Protein AF-C3Z2H7-F1 (afdb_monomer_lite)

InterPro domains:
  IPR001478 PDZ domain [PF00595] (4-50)
  IPR001478 PDZ domain [PS50106] (1-66)
  IPR001478 PDZ domain [SM00228] (10-80)
  IPR036034 PDZ superfamily [G3DSA:2.30.42.10] (1-80)
  IPR036034 PDZ superfamily [SSF50156] (4-75)
  IPR052082 Peripheral myelin sheath structural protein [PTHR23348] (2-80)

Structure (mmCIF, N/CA/C/O backbone):
data_AF-C3Z2H7-F1
#
_entry.id   AF-C3Z2H7-F1
#
loop_
_atom_site.group_PDB
_atom_site.id
_atom_site.type_symbol
_atom_site.label_atom_id
_atom_site.label_alt_id
_atom_site.label_comp_id
_atom_site.label_asym_id
_atom_site.label_entity_id
_atom_site.label_seq_id
_atom_site.pdbx_PDB_ins_code
_atom_site.Cartn_x
_atom_site.Cartn_y
_atom_site.Cartn_z
_atom_site.occupancy
_atom_site.B_iso_or_equiv
_atom_site.auth_seq_id
_atom_site.auth_comp_id
_atom_site.auth_asym_id
_atom_site.auth_atom_id
_atom_site.pdbx_PDB_model_num
ATOM 1 N N . VAL A 1 1 ? -8.382 -4.433 -4.022 1.00 67.75 1 VAL A N 1
ATOM 2 C CA . VAL A 1 1 ? -8.937 -5.596 -3.287 1.00 67.75 1 VAL A CA 1
ATOM 3 C C . VAL A 1 1 ? -9.100 -5.188 -1.834 1.00 67.75 1 VAL A C 1
ATOM 5 O O . VAL A 1 1 ? -8.189 -4.546 -1.331 1.00 67.75 1 VAL A O 1
ATOM 8 N N . LEU A 1 2 ? -10.236 -5.478 -1.195 1.00 69.69 2 LEU A N 1
ATOM 9 C CA . LEU A 1 2 ? -10.373 -5.359 0.261 1.00 69.69 2 LEU A CA 1
ATOM 10 C C . LEU A 1 2 ? -10.092 -6.737 0.850 1.00 69.69 2 LEU A C 1
ATOM 12 O O . LEU A 1 2 ? -10.667 -7.718 0.382 1.00 69.69 2 LEU A O 1
ATOM 16 N N . LEU A 1 3 ? -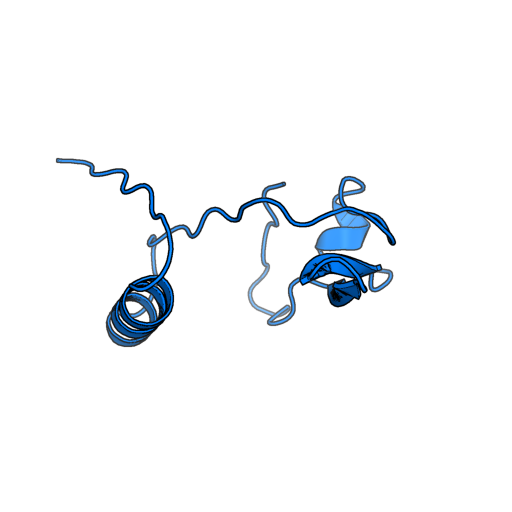9.150 -6.806 1.786 1.00 69.88 3 LEU A N 1
ATOM 17 C CA . LEU A 1 3 ? -8.808 -8.037 2.485 1.00 69.88 3 LEU A CA 1
ATOM 18 C C . LEU A 1 3 ? -9.496 -7.993 3.843 1.00 69.88 3 LEU A C 1
ATOM 20 O O . LEU A 1 3 ? -9.141 -7.165 4.680 1.00 69.88 3 LEU A O 1
ATOM 24 N N . ASP A 1 4 ? -10.469 -8.876 4.047 1.00 61.25 4 ASP A N 1
ATOM 25 C CA . ASP A 1 4 ? -11.080 -9.071 5.357 1.00 61.25 4 ASP A CA 1
ATOM 26 C C . ASP A 1 4 ? -10.050 -9.752 6.264 1.00 61.25 4 ASP A C 1
ATOM 28 O O . ASP A 1 4 ? -9.824 -10.964 6.187 1.00 61.25 4 ASP A O 1
ATOM 32 N N . LYS A 1 5 ? -9.368 -8.958 7.094 1.00 58.94 5 LYS A N 1
ATOM 33 C CA . LYS A 1 5 ? -8.507 -9.489 8.151 1.00 58.94 5 LYS A CA 1
ATOM 34 C C . LYS A 1 5 ? -9.394 -10.025 9.272 1.00 58.94 5 LYS A C 1
ATOM 36 O O . LYS A 1 5 ? -10.145 -9.272 9.883 1.00 58.94 5 LYS A O 1
ATOM 41 N N . LYS A 1 6 ? -9.289 -11.324 9.555 1.00 53.69 6 LYS A N 1
ATOM 42 C CA . LYS A 1 6 ? -9.682 -11.870 10.861 1.00 53.69 6 LYS A CA 1
ATOM 43 C C . LYS A 1 6 ? -8.526 -11.651 11.839 1.00 53.69 6 LYS A C 1
ATOM 45 O O . LYS A 1 6 ? -7.374 -11.678 11.414 1.00 53.69 6 LYS A O 1
ATOM 50 N N . GLU A 1 7 ? -8.841 -11.450 13.117 1.00 51.50 7 GLU A N 1
ATOM 51 C CA . GLU A 1 7 ? -7.905 -11.046 14.186 1.00 51.50 7 GLU A CA 1
ATOM 52 C C . GLU A 1 7 ? -6.642 -11.924 14.334 1.00 51.50 7 GLU A C 1
ATOM 54 O O . GLU A 1 7 ? -5.652 -11.462 14.890 1.00 51.50 7 GLU A O 1
ATOM 59 N N . GLU A 1 8 ? -6.617 -13.146 13.7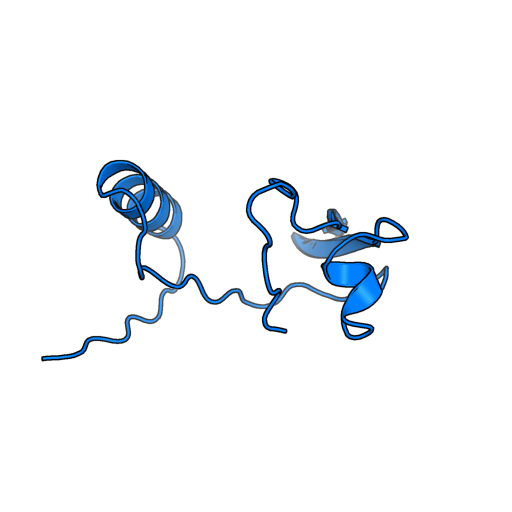91 1.00 49.28 8 GLU A N 1
ATOM 60 C CA . GLU A 1 8 ? -5.447 -14.039 13.846 1.00 49.28 8 GLU A CA 1
ATOM 61 C C . GLU A 1 8 ? -4.423 -13.863 12.709 1.00 49.28 8 GLU A C 1
ATOM 63 O O . GLU A 1 8 ? -3.285 -14.311 12.850 1.00 49.28 8 GLU A O 1
ATOM 68 N N . ASP A 1 9 ? -4.765 -13.216 11.588 1.00 53.38 9 ASP A N 1
ATOM 69 C CA . ASP A 1 9 ? -3.865 -13.138 10.426 1.00 53.38 9 ASP A CA 1
ATOM 70 C C . ASP A 1 9 ? -3.187 -11.758 10.349 1.00 53.38 9 ASP A C 1
ATOM 72 O O . ASP A 1 9 ? -3.644 -10.818 9.689 1.00 53.38 9 ASP A O 1
ATOM 76 N N . GLN A 1 10 ? -2.061 -11.616 11.059 1.00 57.44 10 GLN A N 1
ATOM 77 C CA . GLN A 1 10 ? -1.255 -10.386 11.027 1.00 57.44 10 GLN A CA 1
ATOM 78 C C . GLN A 1 10 ? -0.632 -10.123 9.643 1.00 57.44 10 GLN A C 1
ATOM 80 O O . GLN A 1 10 ? -0.302 -8.978 9.320 1.00 57.44 10 GLN A O 1
ATOM 85 N N . SER A 1 11 ? -0.531 -11.149 8.792 1.00 68.38 11 SER A N 1
ATOM 86 C CA . SER A 1 11 ? 0.026 -11.056 7.442 1.00 68.38 11 SER A CA 1
ATOM 87 C C . SER A 1 11 ? -1.072 -10.884 6.388 1.00 68.38 11 SER A C 1
ATOM 89 O O . SER A 1 11 ? -2.098 -11.556 6.408 1.00 68.38 11 SER A O 1
ATOM 91 N N . SER A 1 12 ? -0.843 -10.009 5.407 1.00 72.75 12 SER A N 1
ATOM 92 C CA . SER A 1 12 ? -1.704 -9.857 4.225 1.00 72.75 12 SER A CA 1
ATOM 93 C C . SER A 1 12 ? -1.747 -11.111 3.334 1.00 72.75 12 SER A C 1
ATOM 95 O O . SER A 1 12 ? -2.591 -11.200 2.440 1.00 72.75 12 SER A O 1
ATOM 97 N N . GLY A 1 13 ? -0.879 -12.095 3.592 1.00 86.44 13 GLY A N 1
ATOM 98 C CA . GLY A 1 13 ? -0.837 -13.367 2.875 1.00 86.44 13 GLY A CA 1
ATOM 99 C C . GLY A 1 13 ? -0.171 -13.276 1.505 1.00 86.44 13 GLY A C 1
ATOM 100 O O . GLY A 1 13 ? -0.450 -14.114 0.657 1.00 86.44 13 GLY A O 1
ATOM 101 N N . PHE A 1 14 ? 0.669 -12.268 1.273 1.00 90.75 14 PHE A N 1
ATOM 102 C CA . PHE A 1 14 ? 1.495 -12.141 0.074 1.00 90.75 14 PHE A CA 1
ATOM 103 C C . PHE A 1 14 ? 2.803 -11.415 0.396 1.00 90.75 14 PHE A C 1
ATOM 105 O O . PHE A 1 14 ? 2.837 -10.598 1.322 1.00 90.75 14 PHE A O 1
ATOM 112 N N . ASN A 1 15 ? 3.840 -11.667 -0.399 1.00 91.50 15 ASN A N 1
ATOM 113 C CA . ASN A 1 15 ? 5.107 -10.937 -0.358 1.00 91.50 15 ASN A CA 1
ATOM 114 C C . ASN A 1 15 ? 5.241 -10.006 -1.567 1.00 91.50 15 ASN A C 1
ATOM 116 O O . ASN A 1 15 ? 4.579 -10.188 -2.592 1.00 91.50 15 ASN A O 1
ATOM 120 N N . ILE A 1 16 ? 6.109 -8.999 -1.453 1.00 94.38 16 ILE A N 1
ATOM 121 C CA . ILE A 1 16 ? 6.395 -8.050 -2.533 1.00 94.38 16 ILE A CA 1
ATOM 122 C C . ILE A 1 16 ? 7.865 -8.101 -2.941 1.00 94.38 16 ILE A C 1
ATOM 124 O O . ILE A 1 16 ? 8.745 -8.310 -2.110 1.00 94.38 16 ILE A O 1
ATOM 128 N N . MET A 1 17 ? 8.126 -7.826 -4.214 1.00 95.44 17 MET A N 1
ATOM 129 C CA . MET A 1 17 ? 9.461 -7.672 -4.782 1.00 95.44 17 MET A CA 1
ATOM 130 C C . MET A 1 17 ? 9.592 -6.336 -5.515 1.00 95.44 17 MET A C 1
ATOM 132 O O . MET A 1 17 ? 8.620 -5.782 -6.036 1.00 95.44 17 MET A O 1
ATOM 136 N N . LYS A 1 18 ? 10.823 -5.827 -5.584 1.00 95.62 18 LYS A N 1
ATOM 137 C CA . LYS A 1 18 ? 11.181 -4.680 -6.420 1.00 95.62 18 LYS A CA 1
ATOM 138 C C . LYS A 1 18 ? 11.680 -5.196 -7.769 1.00 95.62 18 LYS A C 1
ATOM 140 O O . LYS A 1 18 ? 12.641 -5.955 -7.804 1.00 95.62 18 LYS A O 1
ATOM 145 N N . GLY A 1 19 ? 11.035 -4.786 -8.857 1.00 91.75 19 GLY A N 1
ATOM 146 C CA . GLY A 1 19 ? 11.490 -5.085 -10.215 1.00 91.75 19 GLY A CA 1
ATOM 147 C C . GLY A 1 19 ? 12.610 -4.149 -10.682 1.00 91.75 19 GLY A C 1
ATOM 148 O O . GLY A 1 19 ? 12.830 -3.080 -10.106 1.00 91.75 19 GLY A O 1
ATOM 149 N N . ASP A 1 20 ? 13.271 -4.516 -11.780 1.00 88.50 20 ASP A N 1
ATOM 150 C CA . ASP A 1 20 ? 14.441 -3.800 -12.327 1.00 88.50 20 ASP A CA 1
ATOM 151 C C . ASP A 1 20 ? 14.136 -2.359 -12.761 1.00 88.50 20 ASP A C 1
ATOM 153 O O . ASP A 1 20 ? 14.993 -1.480 -12.736 1.00 88.50 20 ASP A O 1
ATOM 157 N N . ASN A 1 21 ? 12.879 -2.086 -13.107 1.00 90.69 21 ASN A N 1
ATOM 158 C CA . ASN A 1 21 ? 12.382 -0.751 -13.447 1.00 90.69 21 ASN A CA 1
ATOM 159 C C . ASN A 1 21 ? 11.989 0.091 -12.216 1.00 90.69 21 ASN A C 1
ATOM 161 O O . ASN A 1 21 ? 11.362 1.140 -12.364 1.00 90.69 21 ASN A O 1
ATOM 165 N N . GLY A 1 22 ? 12.297 -0.381 -11.004 1.00 89.50 22 GLY A N 1
ATOM 166 C CA . GLY A 1 22 ? 11.956 0.278 -9.744 1.00 89.50 22 GLY A CA 1
ATOM 167 C C . GLY A 1 22 ? 10.490 0.146 -9.321 1.00 89.50 22 GLY A C 1
ATOM 168 O O . GLY A 1 22 ? 10.124 0.695 -8.283 1.00 89.50 22 GLY A O 1
ATOM 169 N N . LYS A 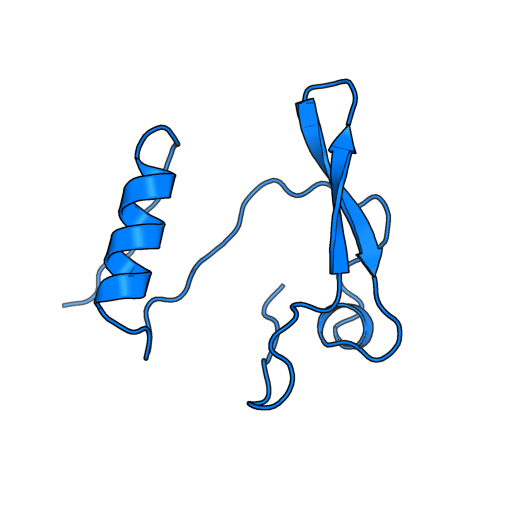1 23 ? 9.654 -0.570 -10.083 1.00 94.50 23 LYS A N 1
ATOM 170 C CA . LYS A 1 23 ? 8.252 -0.831 -9.726 1.00 94.50 23 LYS A CA 1
ATOM 171 C C . LYS A 1 23 ? 8.148 -1.966 -8.706 1.00 94.50 23 LYS A C 1
ATOM 173 O O . LYS A 1 23 ? 9.060 -2.778 -8.564 1.00 94.50 23 LYS A O 1
ATOM 178 N N . ILE A 1 24 ? 7.021 -2.016 -8.005 1.00 96.06 24 ILE A N 1
ATOM 179 C CA . ILE A 1 24 ? 6.744 -3.006 -6.962 1.00 96.06 24 ILE A CA 1
ATOM 180 C C . ILE A 1 24 ? 5.758 -4.035 -7.511 1.00 96.06 24 ILE A C 1
ATOM 182 O O . ILE A 1 24 ? 4.755 -3.661 -8.123 1.00 96.06 24 ILE A O 1
ATOM 186 N N . PHE A 1 25 ? 6.041 -5.313 -7.280 1.00 96.00 25 PHE A N 1
ATOM 187 C CA . PHE A 1 25 ? 5.227 -6.437 -7.736 1.00 96.00 25 PHE A CA 1
ATOM 188 C C . PHE A 1 25 ? 4.943 -7.403 -6.592 1.00 96.00 25 PHE A C 1
ATOM 190 O O . PHE A 1 25 ? 5.712 -7.473 -5.633 1.00 96.00 25 PHE A O 1
ATOM 197 N N . ILE A 1 26 ? 3.857 -8.159 -6.706 1.00 95.56 26 ILE A N 1
ATOM 198 C CA . ILE A 1 26 ? 3.579 -9.302 -5.841 1.00 95.56 26 ILE A CA 1
ATOM 199 C C . ILE A 1 26 ? 4.525 -10.435 -6.234 1.00 95.56 26 ILE A C 1
ATOM 201 O O . ILE A 1 26 ? 4.560 -10.835 -7.397 1.00 95.56 26 ILE A O 1
ATOM 205 N N . GLN A 1 27 ? 5.314 -10.914 -5.276 1.00 94.12 27 GLN A N 1
ATOM 206 C CA . GLN A 1 27 ? 6.276 -11.990 -5.505 1.00 94.12 27 GLN A CA 1
ATOM 207 C C . GLN A 1 27 ? 5.601 -13.357 -5.419 1.00 94.12 27 GLN A C 1
ATOM 209 O O . GLN A 1 27 ? 5.705 -14.151 -6.346 1.00 94.12 27 GLN A O 1
ATOM 214 N N . ASP A 1 28 ? 4.914 -13.603 -4.307 1.00 93.19 28 ASP A N 1
ATOM 215 C CA . ASP A 1 28 ? 4.178 -14.833 -4.051 1.00 93.19 28 ASP A CA 1
ATOM 216 C C . ASP A 1 28 ? 2.946 -14.550 -3.189 1.00 93.19 28 ASP A C 1
ATOM 218 O O . ASP A 1 28 ? 2.960 -13.681 -2.305 1.00 93.19 28 ASP A O 1
ATOM 222 N N . VAL A 1 29 ? 1.874 -15.290 -3.454 1.00 92.06 29 VAL A N 1
ATOM 223 C CA . VAL A 1 29 ? 0.642 -15.285 -2.669 1.00 92.06 29 VAL A CA 1
ATOM 224 C C . VAL A 1 29 ? 0.554 -16.576 -1.855 1.00 92.06 29 VAL A C 1
ATOM 226 O O . VAL A 1 29 ? 0.424 -17.682 -2.384 1.00 92.06 29 VAL A O 1
ATOM 229 N N . ARG A 1 30 ? 0.562 -16.441 -0.527 1.00 90.50 30 ARG A N 1
ATOM 230 C CA . ARG A 1 30 ? 0.521 -17.568 0.408 1.00 90.50 30 ARG A CA 1
ATOM 231 C C . ARG A 1 30 ? -0.805 -18.316 0.300 1.00 90.50 30 ARG A C 1
ATOM 233 O O . ARG A 1 30 ? -1.867 -17.779 0.629 1.00 90.50 30 ARG A O 1
ATOM 240 N N . GLN A 1 31 ? -0.728 -19.597 -0.053 1.00 87.94 31 GLN A N 1
ATOM 241 C CA . GLN A 1 31 ? -1.890 -20.478 -0.126 1.00 87.94 31 GLN A CA 1
ATOM 242 C C . GLN A 1 31 ? -2.658 -20.514 1.205 1.00 87.94 31 GLN A C 1
ATOM 244 O O . GLN A 1 31 ? -2.078 -20.648 2.283 1.00 87.94 31 GLN A O 1
ATOM 249 N N . GLY A 1 32 ? -3.982 -20.371 1.128 1.00 85.56 32 GLY A N 1
ATOM 250 C CA . GLY A 1 32 ? -4.865 -20.329 2.298 1.00 85.56 32 GLY A CA 1
ATOM 251 C C . GLY A 1 32 ? -4.900 -18.987 3.046 1.00 85.56 32 GLY A C 1
ATOM 252 O O . GLY A 1 32 ? -5.764 -18.818 3.914 1.00 85.56 32 GLY A O 1
ATOM 253 N N . GLY A 1 33 ? -4.034 -18.029 2.700 1.00 85.94 33 GLY A N 1
ATOM 254 C CA . GLY A 1 33 ? -4.037 -16.678 3.264 1.00 85.94 33 GLY A CA 1
ATOM 255 C C . GLY A 1 33 ? -5.168 -15.788 2.722 1.00 85.94 33 GLY A C 1
ATOM 256 O O . GLY A 1 33 ? -5.866 -16.175 1.776 1.00 85.94 33 GLY A O 1
ATOM 257 N N . PRO A 1 34 ? -5.361 -14.579 3.282 1.00 86.94 34 PRO A N 1
ATOM 258 C CA . PRO A 1 34 ? -6.440 -13.672 2.882 1.00 86.94 34 PRO A CA 1
ATOM 259 C C . PRO A 1 34 ? -6.363 -13.265 1.405 1.00 86.94 34 PRO A C 1
ATOM 261 O O . PRO A 1 34 ? -7.374 -13.279 0.704 1.00 86.94 34 PRO A O 1
ATOM 264 N N . ALA A 1 35 ? -5.161 -12.961 0.905 1.00 88.12 35 ALA A N 1
ATOM 265 C CA . ALA A 1 35 ? -4.948 -12.616 -0.499 1.00 88.1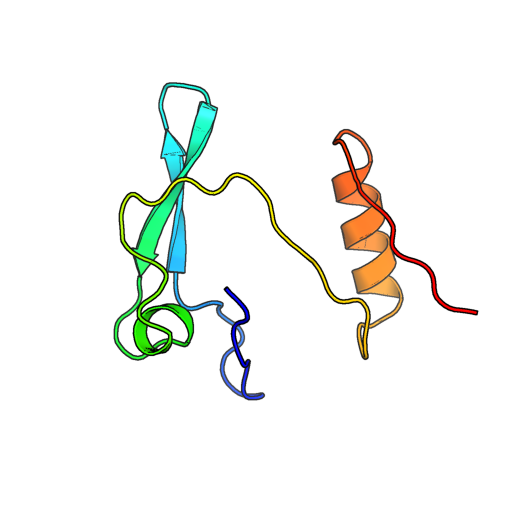2 35 ALA A CA 1
ATOM 266 C C . ALA A 1 35 ? -5.269 -13.775 -1.450 1.00 88.12 35 ALA A C 1
ATOM 268 O O . ALA A 1 35 ? -5.990 -13.562 -2.425 1.00 88.12 35 ALA A O 1
ATOM 269 N N . TRP A 1 36 ? -4.848 -15.000 -1.117 1.00 87.88 36 TRP A N 1
ATOM 270 C CA . TRP A 1 36 ? -5.183 -16.197 -1.894 1.00 87.88 36 TRP A CA 1
ATOM 271 C C . TRP A 1 36 ? -6.692 -16.452 -1.923 1.00 87.88 36 TRP A C 1
ATOM 273 O O . TRP A 1 36 ? -7.279 -16.606 -2.990 1.00 87.88 36 TRP A O 1
ATOM 283 N N . LYS A 1 37 ? -7.345 -16.416 -0.751 1.00 87.81 37 LYS A N 1
ATOM 284 C CA . LYS A 1 37 ? -8.800 -16.607 -0.618 1.00 87.81 37 LYS A CA 1
ATOM 285 C C . LYS A 1 37 ? -9.602 -15.552 -1.373 1.00 87.81 37 LYS A C 1
ATOM 287 O O . LYS A 1 37 ? -10.708 -15.837 -1.820 1.00 87.81 37 LYS A O 1
ATOM 292 N N . SER A 1 38 ? -9.057 -14.344 -1.519 1.00 87.31 38 SER A N 1
ATOM 293 C CA . SER A 1 38 ? -9.711 -13.291 -2.291 1.00 87.31 38 SER A CA 1
ATOM 294 C C . SER A 1 38 ? -9.810 -13.623 -3.784 1.00 87.31 38 SER A C 1
ATOM 296 O O . SER A 1 38 ? -10.704 -13.093 -4.443 1.00 87.31 38 SER A O 1
ATOM 298 N N . GLY A 1 39 ? -8.896 -14.448 -4.319 1.00 86.44 39 GLY A N 1
ATOM 299 C CA . GLY A 1 39 ? -8.801 -14.787 -5.745 1.00 86.44 39 GLY A CA 1
ATOM 300 C C . GLY A 1 39 ? -8.527 -13.594 -6.669 1.00 86.44 39 GLY A C 1
ATOM 301 O O . GLY A 1 39 ? -8.733 -13.684 -7.874 1.00 86.44 39 GLY A O 1
ATOM 302 N N . LYS A 1 40 ? -8.142 -12.441 -6.110 1.00 89.19 40 LYS A N 1
ATOM 303 C CA . LYS A 1 40 ? -7.979 -11.172 -6.840 1.00 89.19 40 LYS A CA 1
ATOM 304 C C . LYS A 1 40 ? -6.538 -10.669 -6.872 1.00 89.19 40 LYS A C 1
ATOM 306 O O . LYS A 1 40 ? -6.293 -9.638 -7.487 1.00 89.19 40 LYS A O 1
ATOM 311 N N . ILE A 1 41 ? -5.637 -11.331 -6.155 1.00 91.44 41 ILE A N 1
ATOM 312 C CA . ILE A 1 41 ? -4.216 -11.000 -6.078 1.00 91.44 41 ILE A CA 1
ATOM 313 C C . ILE A 1 41 ? -3.463 -12.236 -6.546 1.00 91.44 41 ILE A C 1
ATOM 315 O O . ILE A 1 41 ? -3.721 -13.327 -6.031 1.00 91.44 41 ILE A O 1
ATOM 319 N N . HIS A 1 42 ? -2.558 -12.052 -7.498 1.00 92.50 42 HIS A N 1
ATOM 320 C CA . HIS A 1 42 ? -1.775 -13.123 -8.097 1.00 92.50 42 HIS A CA 1
ATOM 321 C C . HIS A 1 42 ? -0.297 -12.747 -8.157 1.00 92.50 42 HIS A C 1
ATOM 323 O O . HIS A 1 42 ? 0.078 -11.571 -8.136 1.00 92.50 42 HIS A O 1
ATOM 329 N N . ASP A 1 43 ? 0.542 -13.768 -8.254 1.00 93.69 43 ASP A N 1
ATOM 330 C CA . ASP A 1 43 ? 1.976 -13.611 -8.455 1.00 93.69 43 ASP A CA 1
ATOM 331 C C . ASP A 1 43 ? 2.236 -12.824 -9.750 1.00 93.69 43 ASP A C 1
ATOM 333 O O . ASP A 1 43 ? 1.622 -13.076 -10.790 1.00 93.69 43 ASP A O 1
ATOM 337 N N . GLY A 1 44 ? 3.141 -11.847 -9.684 1.00 94.06 44 GLY A N 1
ATOM 338 C CA . GLY A 1 44 ? 3.469 -10.965 -10.804 1.00 94.06 44 GLY A CA 1
ATOM 339 C C . GLY A 1 44 ? 2.574 -9.729 -10.953 1.00 94.06 44 GLY A C 1
ATOM 340 O O . GLY A 1 44 ? 2.900 -8.859 -11.765 1.00 94.06 44 GLY A O 1
ATOM 341 N N . ASP A 1 45 ? 1.501 -9.585 -10.166 1.00 95.62 45 ASP A N 1
ATOM 342 C CA . ASP A 1 45 ? 0.682 -8.366 -10.181 1.00 95.62 45 ASP A CA 1
ATOM 343 C C . ASP A 1 45 ? 1.513 -7.138 -9.775 1.00 95.62 45 ASP A C 1
ATOM 345 O O . ASP A 1 45 ? 2.269 -7.164 -8.803 1.00 95.62 45 ASP A O 1
ATOM 349 N N . GLN A 1 46 ? 1.359 -6.020 -10.492 1.00 95.81 46 GLN A N 1
ATOM 350 C CA . GLN A 1 46 ? 2.034 -4.770 -10.135 1.00 95.81 46 GLN A CA 1
ATOM 351 C C . GLN A 1 46 ? 1.253 -4.020 -9.044 1.00 95.81 46 GLN A C 1
ATOM 353 O O . GLN A 1 46 ? 0.096 -3.639 -9.240 1.00 95.81 46 GLN A O 1
ATOM 358 N N . LEU A 1 47 ? 1.914 -3.696 -7.931 1.00 94.12 47 LEU A N 1
ATOM 359 C CA . LEU A 1 47 ? 1.355 -2.826 -6.900 1.00 94.12 47 LEU A CA 1
ATOM 360 C C . LEU A 1 47 ? 1.528 -1.356 -7.311 1.00 94.12 47 LEU A C 1
ATOM 362 O O . LEU A 1 47 ? 2.633 -0.815 -7.311 1.00 94.12 47 LEU A O 1
ATOM 366 N N . VAL A 1 48 ? 0.421 -0.710 -7.682 1.00 92.94 48 VAL A N 1
ATOM 367 C CA . VAL A 1 48 ? 0.412 0.689 -8.156 1.00 92.94 48 VAL A CA 1
ATOM 368 C C . VAL A 1 48 ? -0.008 1.666 -7.057 1.00 92.94 48 VAL A C 1
ATOM 370 O O . VAL A 1 48 ? 0.537 2.763 -6.958 1.00 92.94 48 VAL A O 1
ATOM 373 N N . SER A 1 49 ? -0.979 1.286 -6.228 1.00 91.50 49 SER A N 1
ATOM 374 C CA . SER A 1 49 ? -1.475 2.095 -5.115 1.00 91.50 49 SER A CA 1
ATOM 375 C C . SER A 1 49 ? -2.059 1.210 -4.015 1.00 91.50 49 SER A C 1
ATOM 377 O O . SER A 1 49 ? -2.437 0.061 -4.250 1.00 91.50 49 SER A O 1
ATOM 379 N N . VAL A 1 50 ? -2.141 1.757 -2.803 1.00 91.06 50 VAL A N 1
ATOM 380 C CA . VAL A 1 50 ? -2.782 1.121 -1.648 1.00 91.06 50 VAL A CA 1
ATOM 381 C C . VAL A 1 50 ? -3.737 2.114 -0.992 1.00 91.06 50 VAL A C 1
ATOM 383 O O . VAL A 1 50 ? -3.504 3.320 -1.010 1.00 91.06 50 VAL A O 1
ATOM 386 N N . THR A 1 51 ? -4.837 1.614 -0.435 1.00 91.12 51 THR A N 1
ATOM 387 C CA . THR A 1 51 ? -5.749 2.405 0.399 1.00 91.12 51 THR A CA 1
ATOM 388 C C . THR A 1 51 ? -5.620 1.927 1.836 1.00 91.12 51 THR A C 1
ATOM 390 O O . THR A 1 51 ? -5.842 0.750 2.108 1.00 91.12 51 THR A O 1
ATOM 393 N N . VAL A 1 52 ? -5.263 2.838 2.739 1.00 91.00 52 VAL A N 1
ATOM 394 C CA . VAL A 1 52 ? -5.203 2.577 4.181 1.00 91.00 52 VAL A CA 1
ATOM 395 C C . VAL A 1 52 ? -6.471 3.130 4.821 1.00 91.00 52 VAL A C 1
ATOM 397 O O . VAL A 1 52 ? -6.783 4.312 4.670 1.00 91.00 52 VAL A O 1
ATOM 400 N N . TYR A 1 53 ? -7.208 2.273 5.521 1.00 91.44 53 TYR A N 1
ATOM 401 C CA . TYR A 1 53 ? -8.369 2.675 6.308 1.00 91.44 53 TYR A CA 1
ATOM 402 C C . TYR A 1 53 ? -7.915 3.006 7.729 1.00 91.44 53 TYR A C 1
ATOM 404 O O . TYR A 1 53 ? -7.316 2.170 8.391 1.00 91.44 53 TYR A O 1
ATOM 412 N N . PHE A 1 54 ? -8.214 4.220 8.191 1.00 91.69 54 PHE A N 1
ATOM 413 C CA . PHE A 1 54 ? -7.870 4.702 9.536 1.00 91.69 54 PHE A CA 1
ATOM 414 C C . PHE A 1 54 ? -8.986 4.430 10.565 1.00 91.69 54 PHE A C 1
ATOM 416 O O . PHE A 1 54 ? -9.069 5.088 11.596 1.00 91.69 54 PHE A O 1
ATOM 423 N N . THR A 1 55 ? -9.897 3.503 10.271 1.00 90.75 55 THR A N 1
ATOM 424 C CA . THR A 1 55 ? -10.924 3.060 11.222 1.00 90.75 55 THR A CA 1
ATOM 425 C C . THR A 1 55 ? -10.277 2.105 12.222 1.00 90.75 55 THR A C 1
ATOM 427 O O . THR A 1 55 ? -9.572 1.196 11.799 1.00 90.75 55 THR A O 1
ATOM 430 N N . ASP A 1 56 ? -10.479 2.344 13.521 1.00 89.88 56 ASP A N 1
ATOM 431 C CA . ASP A 1 56 ? -9.946 1.534 14.632 1.00 89.88 56 ASP A CA 1
ATOM 432 C C . ASP A 1 56 ? -8.412 1.361 14.652 1.00 89.88 56 ASP A C 1
ATOM 434 O O . ASP A 1 56 ? -7.880 0.476 15.318 1.00 89.88 56 ASP A O 1
ATOM 438 N N . ILE A 1 57 ? -7.677 2.228 13.946 1.00 92.38 57 ILE A N 1
ATOM 439 C CA . ILE A 1 57 ? -6.213 2.265 13.981 1.00 92.38 57 ILE A CA 1
ATOM 440 C C . ILE A 1 57 ? -5.725 2.982 15.248 1.00 92.38 57 ILE A C 1
ATOM 442 O O . ILE A 1 57 ? -6.298 3.995 15.659 1.00 92.38 57 ILE A O 1
ATOM 446 N N . ALA A 1 58 ? -4.637 2.499 15.852 1.00 94.00 58 ALA A N 1
ATOM 447 C CA . ALA A 1 58 ? -3.987 3.211 16.946 1.00 94.00 58 ALA A CA 1
ATOM 448 C C . ALA A 1 58 ? -3.420 4.556 16.460 1.00 94.00 58 ALA A C 1
ATOM 450 O O . ALA A 1 58 ? -2.905 4.671 15.346 1.00 94.00 58 ALA A O 1
ATOM 451 N N . TYR A 1 59 ? -3.487 5.581 17.312 1.00 93.69 59 TYR A N 1
ATOM 452 C CA . TYR A 1 59 ? -3.009 6.927 16.982 1.00 93.69 59 TYR A CA 1
ATOM 453 C C . TYR A 1 59 ? -1.532 6.941 16.542 1.00 93.69 59 TYR A C 1
ATOM 455 O O . TYR A 1 59 ? -1.193 7.562 15.536 1.00 93.69 59 TYR A O 1
ATOM 463 N N . GLU A 1 60 ? -0.669 6.199 17.238 1.00 96.62 60 GLU A N 1
ATOM 464 C CA . GLU A 1 60 ? 0.767 6.127 16.927 1.00 96.62 60 GLU A CA 1
ATOM 465 C C . GLU A 1 60 ? 1.051 5.450 15.575 1.00 96.62 60 GLU A C 1
ATOM 467 O O . GLU A 1 60 ? 1.915 5.895 14.811 1.00 96.62 60 GLU A O 1
ATOM 472 N N . ASP A 1 61 ? 0.276 4.420 15.222 1.00 94.31 61 ASP A N 1
ATOM 473 C CA . ASP A 1 61 ? 0.375 3.763 13.916 1.00 94.31 61 ASP A CA 1
ATOM 474 C C . ASP A 1 61 ? -0.071 4.716 12.802 1.00 94.31 61 ASP A C 1
ATOM 476 O O . ASP A 1 61 ? 0.578 4.815 11.757 1.00 94.31 61 ASP A O 1
ATOM 480 N N . ALA A 1 62 ? -1.144 5.477 13.039 1.00 94.81 62 ALA A N 1
ATOM 481 C CA . ALA A 1 62 ? -1.620 6.484 12.098 1.00 94.81 62 ALA A CA 1
ATOM 482 C C . ALA A 1 62 ? -0.558 7.560 11.825 1.00 94.81 62 ALA A C 1
ATOM 484 O O . ALA A 1 62 ? -0.303 7.882 10.660 1.00 94.81 62 ALA A O 1
ATOM 485 N N . LEU A 1 63 ? 0.093 8.085 12.870 1.00 96.19 63 LEU A N 1
ATOM 486 C CA . LEU A 1 63 ? 1.194 9.041 12.724 1.00 96.19 63 LEU A CA 1
ATOM 487 C C . LEU A 1 63 ? 2.360 8.450 11.932 1.00 96.19 63 LEU A C 1
ATOM 489 O O . LEU A 1 63 ? 2.887 9.104 11.030 1.00 96.19 63 LEU A O 1
ATOM 493 N N . THR A 1 64 ? 2.739 7.210 12.237 1.00 95.94 64 THR A N 1
ATOM 494 C CA . THR A 1 64 ? 3.838 6.514 11.561 1.00 95.94 64 THR A CA 1
ATOM 495 C C . THR A 1 64 ? 3.561 6.356 10.066 1.00 95.94 64 THR A C 1
ATOM 497 O O . THR A 1 64 ? 4.404 6.705 9.236 1.00 95.94 64 THR A O 1
ATOM 500 N N . ILE A 1 65 ? 2.353 5.912 9.705 1.00 94.81 65 ILE A N 1
ATOM 501 C CA . ILE A 1 65 ? 1.930 5.766 8.306 1.00 94.81 65 ILE A CA 1
ATOM 502 C C . ILE A 1 65 ? 1.961 7.119 7.589 1.00 94.81 65 ILE A C 1
ATOM 504 O O . ILE A 1 65 ? 2.507 7.218 6.488 1.00 94.81 65 ILE A O 1
ATOM 508 N N . LEU A 1 66 ? 1.417 8.171 8.210 1.00 94.44 66 LEU A N 1
ATOM 509 C CA . LEU A 1 66 ? 1.415 9.513 7.628 1.00 94.44 66 LEU A CA 1
ATOM 510 C C . LEU A 1 66 ? 2.842 10.047 7.435 1.00 94.44 66 LEU A C 1
ATOM 512 O O . LEU A 1 66 ? 3.156 10.565 6.362 1.00 94.44 66 LEU A O 1
ATOM 516 N N . SER A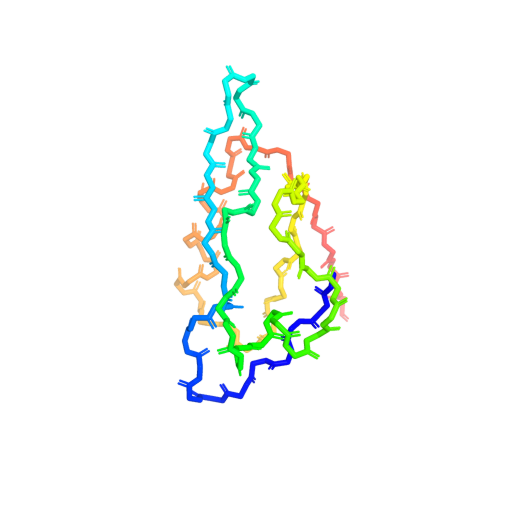 1 67 ? 3.723 9.847 8.416 1.00 95.50 67 SER A N 1
ATOM 517 C CA . SER A 1 67 ? 5.133 10.245 8.355 1.00 95.50 67 SER A CA 1
ATOM 518 C C . SER A 1 67 ? 5.878 9.557 7.206 1.00 95.50 67 SER A C 1
ATOM 520 O O . SER A 1 67 ? 6.477 10.229 6.364 1.00 95.50 67 SER A O 1
ATOM 522 N N . TYR A 1 68 ? 5.766 8.230 7.084 1.00 94.69 68 TYR A N 1
ATOM 523 C CA . TYR A 1 68 ? 6.391 7.484 5.985 1.00 94.69 68 TYR A CA 1
ATOM 524 C C . TYR A 1 68 ? 5.796 7.799 4.613 1.00 94.69 68 TYR A C 1
ATOM 526 O O . TYR A 1 68 ? 6.475 7.637 3.599 1.00 94.69 68 TYR A O 1
ATOM 534 N N . SER A 1 69 ? 4.553 8.277 4.570 1.00 93.12 69 SER A N 1
ATOM 535 C CA . SER A 1 69 ? 3.906 8.695 3.328 1.00 93.12 69 SER A CA 1
ATOM 536 C C . SER A 1 69 ? 4.294 10.107 2.865 1.00 93.12 69 SER A C 1
ATOM 538 O O . SER A 1 69 ? 4.082 10.425 1.698 1.00 93.12 69 SER A O 1
ATOM 540 N N . SER A 1 70 ? 4.907 10.922 3.735 1.00 91.75 70 SER A N 1
ATOM 541 C CA . SER A 1 70 ? 5.255 12.334 3.491 1.00 91.75 70 SER A CA 1
ATOM 542 C C . SER A 1 70 ? 6.002 12.622 2.173 1.00 91.75 70 SER A C 1
ATOM 544 O O . SER A 1 70 ? 5.621 13.568 1.481 1.00 91.75 70 SER A O 1
ATOM 546 N N . PRO A 1 71 ? 7.015 11.834 1.748 1.00 94.75 71 PRO A N 1
ATOM 547 C CA . PRO A 1 71 ? 7.712 12.103 0.487 1.00 94.75 71 PRO A CA 1
ATOM 548 C C . PRO A 1 71 ? 6.927 11.658 -0.760 1.00 94.75 71 PRO A C 1
ATOM 550 O O . PRO A 1 71 ? 7.388 11.874 -1.882 1.00 94.75 71 PRO A O 1
ATOM 553 N N . TYR A 1 72 ? 5.764 11.024 -0.597 1.00 93.00 72 TYR A N 1
ATOM 554 C CA . TYR A 1 72 ? 4.981 10.446 -1.684 1.00 93.00 72 TYR A CA 1
ATOM 555 C C . TYR A 1 72 ? 3.650 11.176 -1.881 1.00 93.00 72 TYR A C 1
ATOM 557 O O . TYR A 1 72 ? 3.135 11.877 -1.013 1.00 93.00 72 TYR A O 1
ATOM 565 N N . LYS A 1 73 ? 3.047 10.992 -3.059 1.00 92.38 73 LYS A N 1
ATOM 566 C CA . LYS A 1 73 ? 1.718 11.535 -3.346 1.00 92.38 73 LYS A CA 1
ATOM 567 C C . LYS A 1 73 ? 0.661 10.769 -2.547 1.00 92.38 73 LYS A C 1
ATOM 569 O O . LYS A 1 73 ? 0.458 9.580 -2.780 1.00 92.38 73 LYS A O 1
ATOM 574 N N . VAL A 1 74 ? -0.058 11.476 -1.679 1.00 92.81 74 VAL A N 1
ATOM 575 C CA . VAL A 1 74 ? -1.148 10.925 -0.862 1.00 92.81 74 VAL A CA 1
ATOM 576 C C . VAL A 1 74 ? -2.495 11.546 -1.225 1.00 92.81 74 VAL A C 1
ATOM 578 O O . VAL A 1 74 ? -2.576 12.710 -1.614 1.00 92.81 74 VAL A O 1
ATOM 581 N N . GLN A 1 75 ? -3.570 10.768 -1.089 1.00 93.75 75 GLN A N 1
ATOM 582 C CA . GLN A 1 75 ? -4.944 11.254 -1.203 1.00 93.75 75 GLN A CA 1
ATOM 583 C C . GLN A 1 75 ? -5.648 11.079 0.144 1.00 93.75 75 GLN A C 1
ATOM 585 O O . GLN A 1 75 ? -5.813 9.956 0.616 1.00 93.75 75 GLN A O 1
ATOM 590 N N . LEU A 1 76 ? -6.100 12.185 0.738 1.00 92.50 76 LEU A N 1
ATOM 591 C CA . LEU A 1 76 ? -6.862 12.174 1.986 1.00 92.50 76 LEU A CA 1
ATOM 592 C C . LEU A 1 76 ? -8.365 12.193 1.693 1.00 92.50 76 LEU A C 1
ATOM 594 O O . LEU A 1 76 ? -8.836 12.942 0.835 1.00 92.50 76 LEU A O 1
ATOM 598 N N . ARG A 1 77 ? -9.129 11.382 2.428 1.00 93.44 77 ARG A N 1
ATOM 599 C CA . ARG A 1 77 ? -10.597 11.389 2.410 1.00 93.44 77 ARG A CA 1
ATOM 600 C C . ARG A 1 77 ? -11.093 11.690 3.822 1.00 93.44 77 ARG A C 1
ATOM 602 O O . ARG A 1 77 ? -10.888 10.886 4.722 1.00 93.44 77 ARG A O 1
ATOM 609 N N . LEU A 1 78 ? -11.733 12.845 3.997 1.00 92.75 78 LEU A N 1
ATOM 610 C CA . LEU A 1 78 ? -12.201 13.342 5.294 1.00 92.75 78 LEU A CA 1
ATOM 611 C C . LEU A 1 78 ? -13.723 13.191 5.414 1.00 92.75 78 LEU A C 1
ATOM 613 O O . LEU A 1 78 ? -14.439 13.314 4.418 1.00 92.75 78 LEU A O 1
ATOM 617 N N . ARG A 1 79 ? -14.218 12.953 6.631 1.00 92.00 79 ARG A N 1
ATOM 618 C CA . ARG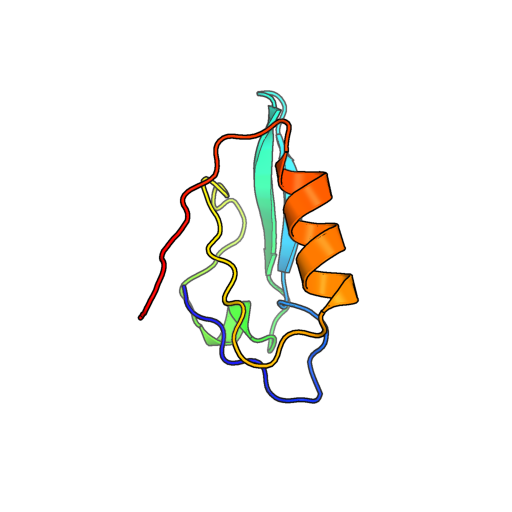 A 1 79 ? -15.648 12.940 6.976 1.00 92.00 79 ARG A CA 1
ATOM 619 C C . ARG A 1 79 ? -15.873 13.912 8.138 1.00 92.00 79 ARG A C 1
ATOM 621 O O . ARG A 1 79 ? -15.058 13.920 9.055 1.00 92.00 79 ARG A O 1
ATOM 628 N N . LYS A 1 80 ? -16.920 14.739 8.050 1.00 80.94 80 LYS A N 1
ATOM 629 C CA . LYS A 1 80 ? -17.375 15.616 9.141 1.00 80.94 80 LYS A CA 1
ATOM 630 C C . LYS A 1 80 ? -18.277 14.858 10.102 1.00 80.94 80 LYS A C 1
ATOM 632 O O . LYS A 1 80 ? -18.982 13.946 9.614 1.00 80.94 80 LYS A O 1
#

Radius of gyration: 14.37 Å; chains: 1; bounding box: 32×36×30 Å

Organism: Branchiostoma floridae (NCBI:txid7739)

Sequence (80 aa):
VLLDKKEEDQSSGFNIMKGDNGKIFIQDVRQGGPAWKSGKIHDGDQLVSVTVYFTDIAYEDALTILSYSSPYKVQLRLRK

pLDDT: mean 87.41, std 11.8, range [49.28, 96.62]

Secondary structure (DSSP, 8-state):
------TT--S-SEEEEE-TTS-EEEEEE-TTSHHHHHT---TT-EE-------TT--HHHHHHHHHHHTTS--------

Foldseek 3Di:
DDFPDDPPPPDQQWDWDQDPVRWIFTQQGHPPHRQNVVVPHHHGHTDDDDDDDPPPDDPVVVVVVVVVCVVDDDDDDDDD